Protein AF-A0A094WGH9-F1 (afdb_monomer)

Radius of gyration: 19.34 Å; Cα contacts (8 Å, |Δi|>4): 126; chains: 1; bounding box: 43×45×50 Å

Sequence (78 aa):
MNQHNKRIYVKNLLFEGWATVTYYFYGELLPYEITLDEGDEDGHKFFRVSKDDIVDMTSSSLLPEEEKIIEPEQLTLF

Structure (mmCIF, N/CA/C/O backbone):
data_AF-A0A094WGH9-F1
#
_entry.id   AF-A0A094WGH9-F1
#
loop_
_atom_site.group_PDB
_atom_site.id
_atom_site.type_symbol
_atom_site.label_atom_id
_atom_site.label_alt_id
_atom_site.label_comp_id
_atom_site.label_asym_id
_atom_site.label_entity_id
_atom_site.label_seq_id
_atom_site.pdbx_PDB_ins_code
_atom_site.Cartn_x
_atom_site.Cartn_y
_atom_site.Cartn_z
_atom_site.occupancy
_atom_site.B_iso_or_equiv
_atom_site.auth_seq_id
_atom_site.auth_comp_id
_atom_site.auth_asym_id
_atom_site.auth_atom_id
_atom_site.pdbx_PDB_model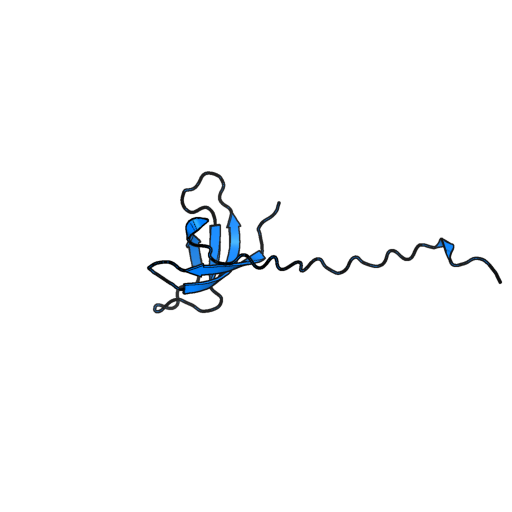_num
ATOM 1 N N . MET A 1 1 ? 1.840 -1.026 16.751 1.00 46.56 1 MET A N 1
ATOM 2 C CA . MET A 1 1 ? 2.137 -2.010 15.687 1.00 46.56 1 MET A CA 1
ATOM 3 C C . MET A 1 1 ? 2.685 -1.248 14.492 1.00 46.56 1 MET A C 1
ATOM 5 O O . MET A 1 1 ? 1.929 -0.502 13.884 1.00 46.56 1 MET A O 1
ATOM 9 N N . ASN A 1 2 ? 3.983 -1.376 14.206 1.00 49.69 2 ASN A N 1
ATOM 10 C CA . ASN A 1 2 ? 4.600 -0.803 13.006 1.00 49.69 2 ASN A CA 1
ATOM 11 C C . ASN A 1 2 ? 4.090 -1.583 11.786 1.00 49.69 2 ASN A C 1
ATOM 13 O O . ASN A 1 2 ? 4.393 -2.763 11.663 1.00 49.69 2 ASN A O 1
ATOM 17 N N . GLN A 1 3 ? 3.282 -0.954 10.927 1.00 58.91 3 GLN A N 1
ATOM 18 C CA . GLN A 1 3 ? 2.724 -1.588 9.717 1.00 58.91 3 GLN 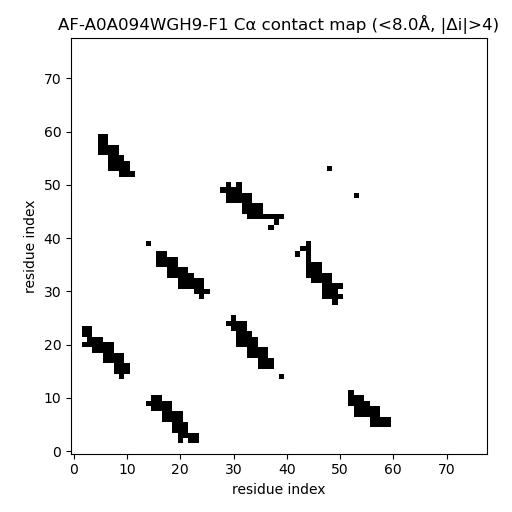A CA 1
ATOM 19 C C . GLN A 1 3 ? 3.632 -1.450 8.481 1.00 58.91 3 GLN A C 1
ATOM 21 O O . GLN A 1 3 ? 3.219 -1.771 7.371 1.00 58.91 3 GLN A O 1
ATOM 26 N N . HIS A 1 4 ? 4.861 -0.968 8.669 1.00 61.12 4 HIS A N 1
ATOM 27 C CA . HIS A 1 4 ? 5.842 -0.815 7.599 1.00 61.12 4 HIS A CA 1
ATOM 28 C C . HIS A 1 4 ? 6.273 -2.179 7.049 1.00 61.12 4 HIS A C 1
ATOM 30 O O . HIS A 1 4 ? 6.432 -3.136 7.807 1.00 61.12 4 HIS A O 1
ATOM 36 N N . ASN A 1 5 ? 6.483 -2.246 5.734 1.00 76.88 5 ASN A N 1
ATOM 37 C CA . ASN A 1 5 ? 6.914 -3.429 4.982 1.00 76.88 5 ASN A CA 1
ATOM 38 C C . ASN A 1 5 ? 5.923 -4.602 5.002 1.00 76.88 5 ASN A C 1
ATOM 40 O O . ASN A 1 5 ? 6.301 -5.751 4.771 1.00 76.88 5 ASN A O 1
ATOM 44 N N . LYS A 1 6 ? 4.640 -4.333 5.262 1.00 86.25 6 LYS A N 1
ATOM 45 C CA . LYS A 1 6 ? 3.600 -5.357 5.165 1.00 86.25 6 LYS A CA 1
ATOM 46 C C . LYS A 1 6 ? 3.189 -5.546 3.707 1.00 86.25 6 LYS A C 1
ATOM 48 O O . LYS A 1 6 ? 2.790 -4.582 3.059 1.00 86.25 6 LYS A O 1
ATOM 53 N N . ARG A 1 7 ? 3.238 -6.785 3.215 1.00 92.00 7 ARG A N 1
ATOM 54 C CA . ARG A 1 7 ? 2.721 -7.132 1.887 1.00 92.00 7 ARG A CA 1
ATOM 55 C C . ARG A 1 7 ? 1.208 -7.331 1.948 1.00 92.00 7 ARG A C 1
ATOM 57 O O . ARG A 1 7 ? 0.702 -8.013 2.837 1.00 92.00 7 ARG A O 1
ATOM 64 N N . ILE A 1 8 ? 0.495 -6.712 1.023 1.00 92.56 8 ILE A N 1
ATOM 65 C CA . ILE A 1 8 ? -0.961 -6.704 0.957 1.00 92.56 8 ILE A CA 1
ATOM 66 C C . ILE A 1 8 ? -1.420 -6.891 -0.485 1.00 92.56 8 ILE A C 1
ATOM 68 O O . ILE A 1 8 ? -0.696 -6.551 -1.420 1.00 92.56 8 ILE A O 1
ATOM 72 N N . TYR A 1 9 ? -2.625 -7.416 -0.660 1.00 93.81 9 TYR A N 1
ATOM 73 C CA . TYR A 1 9 ? -3.296 -7.443 -1.951 1.00 93.81 9 TYR A CA 1
ATOM 74 C C . TYR A 1 9 ? -4.367 -6.361 -1.978 1.00 93.81 9 TYR A C 1
ATOM 76 O O . TYR A 1 9 ? -5.216 -6.300 -1.083 1.00 93.81 9 TYR A O 1
ATOM 84 N N . VAL A 1 10 ? -4.310 -5.504 -2.992 1.00 93.50 10 VAL A N 1
ATOM 85 C CA . VAL A 1 10 ? -5.199 -4.352 -3.140 1.00 93.50 10 VAL A CA 1
ATOM 86 C C . VAL A 1 10 ? -6.004 -4.504 -4.417 1.00 93.50 10 VAL A C 1
ATOM 88 O O . VAL A 1 10 ? -5.464 -4.895 -5.452 1.00 93.50 10 VAL A O 1
ATOM 91 N N . LYS A 1 11 ? -7.294 -4.177 -4.344 1.00 94.19 11 LYS A N 1
ATOM 92 C CA . LYS A 1 11 ? -8.188 -4.171 -5.498 1.00 94.19 11 LYS A CA 1
ATOM 93 C C . LYS A 1 11 ? -9.154 -3.003 -5.398 1.00 94.19 11 LYS A C 1
ATOM 95 O O . LYS A 1 11 ? -9.996 -2.970 -4.505 1.00 94.19 11 LYS A O 1
ATOM 100 N N . ASN A 1 12 ? -9.060 -2.077 -6.343 1.00 89.94 12 ASN A N 1
ATOM 101 C CA . ASN A 1 12 ? -10.000 -0.971 -6.479 1.00 89.94 12 ASN A CA 1
ATOM 102 C C . ASN A 1 12 ? -10.363 -0.756 -7.960 1.00 89.94 12 ASN A C 1
ATOM 104 O O . ASN A 1 12 ? -10.103 -1.605 -8.809 1.00 89.94 12 ASN A O 1
ATOM 108 N N . LEU A 1 13 ? -11.024 0.362 -8.269 1.00 89.62 13 LEU A N 1
ATOM 109 C CA . LEU A 1 13 ? -11.454 0.686 -9.635 1.00 89.62 13 LEU A CA 1
ATOM 110 C C . LEU A 1 13 ? -10.312 1.133 -10.562 1.00 89.62 13 LEU A C 1
ATOM 112 O O . LEU A 1 13 ? -10.518 1.183 -11.770 1.00 89.62 13 LEU A O 1
ATOM 116 N N . LEU A 1 14 ? -9.160 1.512 -10.008 1.00 87.88 14 LEU A N 1
ATOM 117 C CA . LEU A 1 14 ? -8.027 2.083 -10.737 1.00 87.88 14 LEU A CA 1
ATOM 118 C C . LEU A 1 14 ? -6.918 1.056 -10.983 1.00 87.88 14 LEU A C 1
ATOM 120 O O . LEU A 1 14 ? -6.243 1.131 -12.00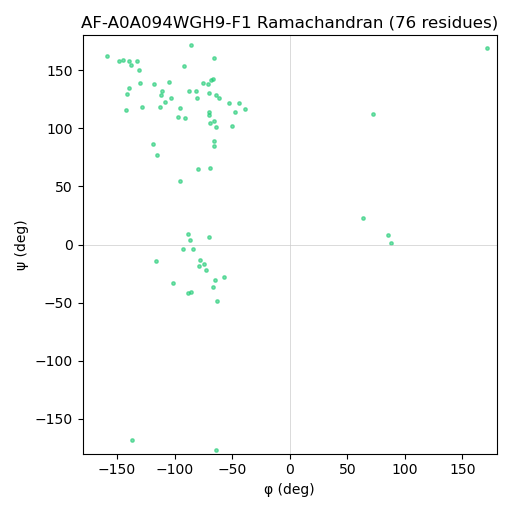1 1.00 87.88 14 LEU A O 1
ATOM 124 N N . PHE A 1 15 ? -6.717 0.116 -10.059 1.00 90.00 15 PHE A N 1
ATOM 125 C CA . PHE A 1 15 ? -5.694 -0.918 -10.161 1.00 90.00 15 PHE A CA 1
ATOM 126 C C . PHE A 1 15 ? -6.013 -2.132 -9.276 1.00 90.00 15 PHE A C 1
ATOM 128 O O . PHE A 1 15 ? -6.798 -2.076 -8.323 1.00 90.00 15 PHE A O 1
ATOM 135 N N . GLU A 1 16 ? -5.345 -3.242 -9.578 1.00 93.62 16 GLU A N 1
ATOM 136 C CA . GLU A 1 16 ? -5.407 -4.490 -8.823 1.00 93.62 16 GLU A CA 1
ATOM 137 C C . GLU A 1 16 ? -4.011 -5.113 -8.778 1.00 93.62 16 GLU A C 1
ATOM 139 O O . GLU A 1 16 ? -3.363 -5.256 -9.813 1.00 93.62 16 GLU A O 1
ATOM 144 N N . GLY A 1 17 ? -3.528 -5.478 -7.589 1.00 92.69 17 GLY A N 1
ATOM 145 C CA . GLY A 1 17 ? -2.195 -6.057 -7.475 1.00 92.69 17 GLY A CA 1
ATOM 146 C C . GLY A 1 17 ? -1.670 -6.241 -6.058 1.00 92.69 17 GLY A C 1
ATOM 147 O O . GLY A 1 17 ? -2.222 -5.747 -5.072 1.00 92.69 17 GLY A O 1
ATOM 148 N N . TRP A 1 18 ? -0.561 -6.976 -5.974 1.00 94.75 18 TRP A N 1
ATOM 149 C CA . TRP A 1 18 ? 0.235 -7.082 -4.756 1.00 94.75 18 TRP A CA 1
ATOM 150 C C . TRP A 1 18 ? 1.045 -5.810 -4.540 1.00 94.75 18 TRP A C 1
ATOM 152 O O . TRP A 1 18 ? 1.610 -5.244 -5.477 1.00 94.75 18 TRP A O 1
ATOM 162 N N . ALA A 1 19 ? 1.102 -5.382 -3.286 1.00 94.12 19 ALA A N 1
ATOM 163 C CA . ALA A 1 19 ? 1.769 -4.161 -2.891 1.00 94.12 19 ALA A CA 1
ATOM 164 C C . ALA A 1 19 ? 2.432 -4.307 -1.525 1.00 94.12 19 ALA A C 1
ATOM 166 O O . ALA A 1 19 ? 2.036 -5.132 -0.700 1.00 94.12 19 ALA A O 1
ATOM 167 N N . THR A 1 20 ? 3.408 -3.450 -1.255 1.00 94.12 20 THR A N 1
ATOM 168 C CA . THR A 1 20 ? 4.044 -3.330 0.057 1.00 94.12 20 THR A CA 1
ATOM 169 C C . THR A 1 20 ? 3.681 -1.995 0.690 1.00 94.12 20 THR A C 1
ATOM 171 O O . THR A 1 20 ? 3.860 -0.952 0.066 1.00 94.12 20 THR A O 1
ATOM 174 N N . VAL A 1 21 ? 3.195 -2.014 1.934 1.00 92.69 21 VAL A N 1
ATOM 175 C CA . VAL A 1 21 ? 2.923 -0.801 2.717 1.00 92.69 21 VAL A CA 1
ATOM 176 C C . VAL A 1 21 ? 4.246 -0.144 3.094 1.00 92.69 21 VAL A C 1
ATOM 178 O O . VAL A 1 21 ? 5.026 -0.697 3.874 1.00 92.69 21 VAL A O 1
ATOM 181 N N . THR A 1 22 ? 4.494 1.047 2.565 1.00 92.31 22 THR A N 1
ATOM 182 C CA . THR A 1 22 ? 5.698 1.836 2.851 1.00 92.31 22 THR A CA 1
ATOM 183 C C . THR A 1 22 ? 5.493 2.723 4.067 1.00 92.31 22 THR A C 1
ATOM 185 O O . THR A 1 22 ? 6.369 2.809 4.934 1.00 92.31 22 THR A O 1
ATOM 188 N N . TYR A 1 23 ? 4.317 3.340 4.181 1.00 91.25 23 TYR A N 1
ATOM 189 C CA . TYR A 1 23 ? 4.028 4.309 5.229 1.00 91.25 23 TYR A CA 1
ATOM 190 C C . TYR A 1 23 ? 2.559 4.303 5.662 1.00 91.25 23 TYR A C 1
ATOM 192 O O . TYR A 1 23 ? 1.670 3.864 4.933 1.00 91.25 23 TYR A O 1
ATOM 200 N N . TYR A 1 24 ? 2.312 4.803 6.875 1.00 90.75 24 TYR A N 1
ATOM 201 C CA . TYR A 1 24 ? 0.973 4.991 7.421 1.00 90.75 24 TYR A CA 1
ATOM 202 C C . TYR A 1 24 ? 0.793 6.421 7.935 1.00 90.75 24 TYR A C 1
ATOM 204 O O . TYR A 1 24 ? 1.464 6.840 8.879 1.00 90.75 24 TYR A O 1
ATOM 212 N N . PHE A 1 25 ? -0.150 7.151 7.346 1.00 89.50 25 PHE A N 1
ATOM 213 C CA . PHE A 1 25 ? -0.506 8.508 7.737 1.00 89.50 25 PHE A CA 1
ATOM 214 C C . PHE A 1 25 ? -1.724 8.499 8.665 1.00 89.50 25 PHE A C 1
ATOM 216 O O . PHE A 1 25 ? -2.849 8.210 8.257 1.00 89.50 25 PH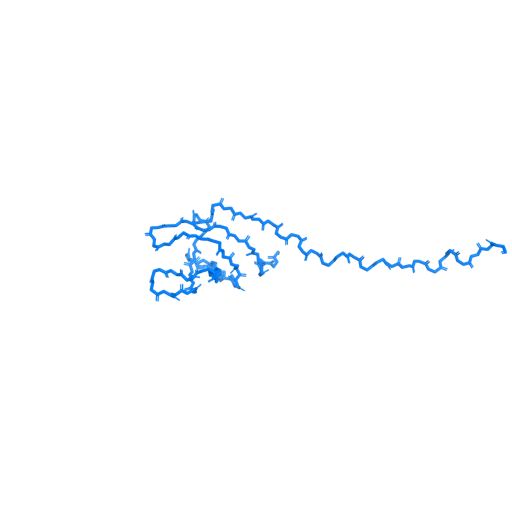E A O 1
ATOM 223 N N . TYR A 1 26 ? -1.506 8.820 9.938 1.00 88.25 26 TYR A N 1
ATOM 224 C CA . TYR A 1 26 ? -2.571 8.821 10.937 1.00 88.25 26 TYR A CA 1
ATOM 225 C C . TYR A 1 26 ? -3.568 9.972 10.715 1.00 88.25 26 TYR A C 1
ATOM 227 O O . TYR A 1 26 ? -3.165 11.127 10.616 1.00 88.25 26 TYR A O 1
ATOM 235 N N . GLY A 1 27 ? -4.869 9.660 10.711 1.00 89.38 27 GLY A N 1
ATOM 236 C CA . GLY A 1 27 ? -5.956 10.647 10.604 1.00 89.38 27 GLY A CA 1
ATOM 237 C C . GLY A 1 27 ? -6.379 11.000 9.174 1.00 89.38 27 GLY A C 1
ATOM 238 O O . GLY A 1 27 ? -7.287 11.806 8.990 1.00 89.38 27 GLY A O 1
ATOM 239 N N . GLU A 1 28 ? -5.758 10.386 8.171 1.00 90.19 28 GLU A N 1
ATOM 240 C CA . GLU A 1 28 ? -6.053 10.620 6.760 1.00 90.19 28 GLU A CA 1
ATOM 241 C C . GLU A 1 28 ? -7.115 9.651 6.217 1.00 90.19 28 GLU A C 1
ATOM 243 O O . GLU A 1 28 ? -7.230 8.517 6.680 1.00 90.19 28 GLU A O 1
ATOM 248 N N . LEU A 1 29 ? -7.851 10.071 5.179 1.00 89.50 29 LEU A N 1
ATOM 249 C CA . LEU A 1 29 ? -8.862 9.233 4.510 1.00 89.50 29 LEU A CA 1
ATOM 250 C C . LEU A 1 29 ? -8.252 8.027 3.777 1.00 89.50 29 LEU A C 1
ATOM 252 O O . LEU A 1 29 ? -8.832 6.945 3.775 1.00 89.50 29 LEU A O 1
ATOM 256 N N . LEU A 1 30 ? -7.072 8.215 3.179 1.00 91.44 30 LEU A N 1
ATOM 257 C CA . LEU A 1 30 ? -6.282 7.174 2.515 1.00 91.44 30 LEU A CA 1
ATOM 258 C C . LEU A 1 30 ? -4.967 7.004 3.285 1.00 91.44 30 LEU A C 1
ATOM 260 O O . LEU A 1 30 ? -3.941 7.587 2.907 1.00 91.44 30 LEU A O 1
ATOM 264 N N . PRO A 1 31 ? -4.996 6.324 4.441 1.00 92.75 31 PRO A N 1
ATOM 265 C CA . PRO A 1 31 ? -3.886 6.368 5.375 1.00 92.75 31 PRO A CA 1
ATOM 266 C C . PRO A 1 31 ? -2.718 5.466 4.963 1.00 92.75 31 PRO A C 1
ATOM 268 O O . PRO A 1 31 ? -1.614 5.684 5.449 1.00 92.75 31 PRO A O 1
ATOM 271 N N . TYR A 1 32 ? -2.913 4.480 4.083 1.00 92.75 32 TYR A N 1
ATOM 272 C CA . TYR A 1 32 ? -1.860 3.540 3.693 1.00 92.75 32 TYR A CA 1
ATOM 273 C C . TYR A 1 32 ? -1.166 3.996 2.418 1.00 92.75 32 TYR A C 1
ATOM 275 O O . TYR A 1 32 ? -1.797 4.055 1.367 1.00 92.75 32 TYR A O 1
ATOM 283 N N . GLU A 1 33 ? 0.130 4.279 2.495 1.00 94.75 33 GLU A N 1
ATOM 284 C CA . GLU A 1 33 ? 0.972 4.412 1.309 1.00 94.75 33 GLU A CA 1
ATOM 285 C C . GLU A 1 33 ? 1.522 3.047 0.920 1.00 94.75 33 GLU A C 1
ATOM 287 O O . GLU A 1 33 ? 2.010 2.298 1.774 1.00 94.75 33 GLU A O 1
ATOM 292 N N . ILE A 1 34 ? 1.416 2.721 -0.363 1.00 94.44 34 ILE A N 1
ATOM 293 C CA . ILE A 1 34 ? 1.792 1.422 -0.901 1.00 94.44 34 ILE A CA 1
ATOM 294 C C . ILE A 1 34 ? 2.682 1.588 -2.126 1.00 94.44 34 ILE A C 1
ATOM 296 O O . ILE A 1 34 ? 2.549 2.544 -2.891 1.00 94.44 34 ILE A O 1
ATOM 300 N N . THR A 1 35 ? 3.562 0.614 -2.327 1.00 95.69 35 THR A N 1
ATOM 301 C CA . THR A 1 35 ? 4.288 0.418 -3.583 1.00 95.69 35 THR A CA 1
ATOM 302 C C . THR A 1 35 ? 3.820 -0.881 -4.220 1.00 95.69 35 THR A C 1
ATOM 304 O O . THR A 1 35 ? 3.977 -1.935 -3.605 1.00 95.69 35 THR A O 1
ATOM 307 N N . LEU A 1 36 ? 3.232 -0.809 -5.414 1.00 94.44 36 LEU A N 1
ATOM 308 C CA . LEU A 1 36 ? 2.847 -1.984 -6.190 1.00 94.44 36 LEU A CA 1
ATOM 309 C C . LEU A 1 36 ? 4.091 -2.735 -6.682 1.00 94.44 36 LEU A C 1
ATOM 311 O O . LEU A 1 36 ? 5.080 -2.120 -7.102 1.00 94.44 36 LEU A O 1
ATOM 315 N N . ASP A 1 37 ? 4.025 -4.065 -6.665 1.00 92.69 37 ASP A N 1
ATOM 316 C CA . ASP A 1 37 ? 5.091 -4.924 -7.190 1.00 92.69 37 ASP A CA 1
ATOM 317 C C . ASP A 1 37 ? 5.246 -4.682 -8.711 1.00 92.69 37 ASP A C 1
ATOM 319 O O . ASP A 1 37 ? 6.336 -4.376 -9.222 1.00 92.69 37 ASP A O 1
ATOM 323 N N . GLU A 1 38 ? 4.116 -4.705 -9.420 1.00 91.62 38 GLU A N 1
ATOM 324 C CA . GLU A 1 38 ? 3.970 -4.358 -10.836 1.00 91.62 38 GLU A CA 1
ATOM 325 C C . GLU A 1 38 ? 3.310 -2.978 -10.958 1.00 91.62 38 GLU A C 1
ATOM 327 O O . GLU A 1 38 ? 2.436 -2.643 -10.167 1.00 91.62 38 GLU A O 1
ATOM 332 N N . GLY A 1 39 ? 3.769 -2.139 -11.893 1.00 89.88 39 GLY A N 1
ATOM 333 C CA . GLY A 1 39 ? 3.130 -0.835 -12.107 1.00 89.88 39 GLY A CA 1
ATOM 334 C C . GLY A 1 39 ? 1.709 -0.989 -12.642 1.00 89.88 39 GLY A C 1
ATOM 335 O O . GLY A 1 39 ? 1.371 -2.040 -13.184 1.00 89.88 39 GLY A O 1
ATOM 336 N N . ASP A 1 40 ? 0.900 0.058 -12.500 1.00 88.31 40 ASP A N 1
ATOM 337 C CA . ASP A 1 40 ? -0.383 0.149 -13.198 1.00 88.31 40 ASP A CA 1
ATOM 338 C C . ASP A 1 40 ? -0.189 0.215 -14.728 1.00 88.31 40 ASP A C 1
ATOM 340 O O . ASP A 1 40 ? 0.932 0.129 -15.242 1.00 88.31 40 ASP A O 1
ATOM 344 N N . GLU A 1 41 ? -1.285 0.369 -15.473 1.00 87.88 41 GLU A N 1
ATOM 345 C CA . GLU A 1 41 ? -1.252 0.446 -16.942 1.00 87.88 41 GLU A CA 1
ATOM 346 C C . GLU A 1 41 ? -0.352 1.582 -17.472 1.00 87.88 41 GLU A C 1
ATOM 348 O O . GLU A 1 41 ? 0.236 1.446 -18.547 1.00 87.88 41 GLU A O 1
ATOM 353 N N . ASP A 1 42 ? -0.180 2.656 -16.694 1.00 89.12 42 ASP A N 1
ATOM 354 C CA . ASP A 1 42 ? 0.672 3.807 -17.008 1.00 89.12 42 ASP A CA 1
ATOM 355 C C . ASP A 1 42 ? 2.102 3.670 -16.435 1.00 89.12 42 ASP A C 1
ATOM 357 O O . ASP A 1 42 ? 2.976 4.508 -16.683 1.00 89.12 42 ASP A O 1
ATOM 361 N N . GLY A 1 43 ? 2.377 2.601 -15.682 1.00 90.06 43 GLY A N 1
ATOM 362 C CA . GLY A 1 43 ? 3.658 2.316 -15.040 1.00 90.06 43 GLY A CA 1
ATOM 363 C C . GLY A 1 43 ? 3.856 2.975 -13.669 1.00 90.06 43 GLY A C 1
ATOM 364 O O . GLY A 1 43 ? 4.955 2.893 -13.108 1.00 90.06 43 GLY A O 1
ATOM 365 N N . HIS A 1 44 ? 2.832 3.605 -13.093 1.00 92.81 44 HIS A N 1
ATOM 366 C CA . HIS A 1 44 ? 2.880 4.139 -11.737 1.00 92.81 44 HIS A CA 1
ATOM 367 C C . HIS A 1 44 ? 2.880 3.009 -10.707 1.00 92.81 44 HIS A C 1
ATOM 369 O O . HIS A 1 44 ? 2.139 2.035 -10.809 1.00 92.81 44 HIS A O 1
ATOM 375 N N . LYS A 1 45 ? 3.713 3.151 -9.671 1.00 94.50 45 LYS A N 1
ATOM 376 C CA . LYS A 1 45 ? 3.838 2.152 -8.595 1.00 94.50 45 LYS A CA 1
ATOM 377 C C . LYS A 1 45 ? 3.414 2.653 -7.222 1.00 94.50 45 LYS A C 1
ATOM 379 O O . LYS A 1 45 ? 3.246 1.837 -6.327 1.00 94.50 45 LYS A O 1
ATOM 384 N N . PHE A 1 46 ? 3.259 3.959 -7.030 1.00 94.31 46 PHE A N 1
ATOM 385 C CA . PHE A 1 46 ? 3.032 4.550 -5.711 1.00 94.31 46 PHE A CA 1
ATOM 386 C C . PHE A 1 46 ? 1.599 5.045 -5.582 1.00 94.31 46 PHE A C 1
ATOM 388 O O . PHE A 1 46 ? 1.171 5.901 -6.354 1.00 94.31 46 PHE A O 1
ATOM 395 N N . PHE A 1 47 ? 0.882 4.539 -4.581 1.00 94.12 47 PHE A N 1
ATOM 396 C CA . PHE A 1 47 ? -0.517 4.890 -4.350 1.00 94.12 47 PHE A CA 1
ATOM 397 C C . PHE A 1 47 ? -0.814 5.066 -2.865 1.00 94.12 47 PHE A C 1
ATOM 399 O O . PHE A 1 47 ? -0.117 4.532 -2.001 1.00 94.12 47 PHE A O 1
ATOM 406 N N . ARG A 1 48 ? -1.889 5.803 -2.574 1.00 94.44 48 ARG A N 1
ATOM 407 C CA . ARG A 1 48 ? -2.495 5.864 -1.242 1.00 94.44 48 ARG A CA 1
ATOM 408 C C . ARG A 1 48 ? -3.846 5.172 -1.274 1.00 94.44 48 ARG A C 1
ATOM 410 O O . ARG A 1 48 ? -4.643 5.442 -2.168 1.00 94.44 48 ARG A O 1
ATOM 417 N N . VAL A 1 49 ? -4.098 4.305 -0.301 1.00 94.00 49 VAL A N 1
ATOM 418 C CA . VAL A 1 49 ? -5.312 3.483 -0.240 1.00 94.00 49 VAL A CA 1
ATOM 419 C C . VAL A 1 49 ? -5.954 3.514 1.139 1.00 94.00 49 VAL A C 1
ATOM 421 O O . VAL A 1 49 ? -5.318 3.833 2.152 1.00 94.00 49 VAL A O 1
ATOM 424 N N . SER A 1 50 ? -7.245 3.204 1.165 1.00 93.56 50 SER A N 1
ATOM 425 C CA . SER A 1 50 ? -8.001 2.978 2.388 1.00 93.56 50 SER A CA 1
ATOM 426 C C . SER A 1 50 ? -7.863 1.525 2.841 1.00 93.56 50 SER A C 1
ATOM 428 O O . SER A 1 50 ? -7.324 0.677 2.132 1.00 93.56 50 SER A O 1
ATOM 430 N N . LYS A 1 51 ? -8.364 1.216 4.039 1.00 90.50 51 LYS A N 1
ATOM 431 C CA . LYS A 1 51 ? -8.451 -0.175 4.498 1.00 90.50 51 LYS A CA 1
ATOM 432 C C . LYS A 1 51 ? -9.413 -1.003 3.636 1.00 90.50 51 LYS A C 1
ATOM 434 O O . LYS A 1 51 ? -9.200 -2.201 3.500 1.00 90.50 51 LYS A O 1
ATOM 439 N N . ASP A 1 52 ? -10.443 -0.370 3.081 1.00 92.50 52 ASP A N 1
ATOM 440 C CA . ASP A 1 52 ? -11.507 -1.043 2.331 1.00 92.50 52 ASP A CA 1
ATOM 441 C C . ASP A 1 52 ? -11.029 -1.531 0.954 1.00 92.50 52 ASP A C 1
ATOM 443 O O . ASP A 1 52 ? -11.588 -2.476 0.408 1.00 92.50 52 ASP A O 1
ATOM 447 N N . ASP A 1 53 ? -9.949 -0.942 0.433 1.00 92.75 53 ASP A N 1
ATOM 448 C CA . ASP A 1 53 ? -9.292 -1.379 -0.805 1.00 92.75 53 ASP A CA 1
ATOM 449 C C . ASP A 1 53 ? -8.406 -2.626 -0.599 1.00 92.75 53 ASP A C 1
ATOM 451 O O . ASP A 1 53 ? -7.957 -3.249 -1.565 1.00 92.75 53 ASP A O 1
ATOM 455 N N . ILE A 1 54 ? -8.110 -2.982 0.658 1.00 93.06 54 ILE A N 1
ATOM 456 C CA . ILE A 1 54 ? -7.202 -4.076 1.013 1.00 93.06 54 ILE A CA 1
ATOM 457 C C . ILE A 1 54 ? -8.002 -5.369 1.153 1.00 93.06 54 ILE A C 1
ATOM 459 O O . ILE A 1 54 ? -8.727 -5.573 2.126 1.00 93.06 54 ILE A O 1
ATOM 463 N N . VAL A 1 55 ? -7.819 -6.269 0.191 1.00 92.31 55 VAL A N 1
ATOM 464 C CA . VAL A 1 55 ? -8.529 -7.552 0.121 1.00 92.31 55 VAL A CA 1
ATOM 465 C C . VAL A 1 55 ? -7.824 -8.624 0.945 1.00 92.31 55 VAL A C 1
ATOM 467 O O . VAL A 1 55 ? -8.479 -9.398 1.640 1.00 92.31 55 VAL A O 1
ATOM 470 N N . ASP A 1 56 ? -6.490 -8.661 0.889 1.00 88.38 56 ASP A N 1
ATOM 471 C CA . ASP A 1 56 ? -5.680 -9.599 1.666 1.00 88.38 56 ASP A CA 1
ATOM 472 C C . ASP A 1 56 ? -4.559 -8.857 2.392 1.00 88.38 56 ASP A C 1
ATOM 474 O O . ASP A 1 56 ? -3.895 -7.964 1.860 1.00 88.38 56 ASP A O 1
ATOM 478 N N . MET A 1 57 ? -4.345 -9.261 3.634 1.00 80.12 57 MET A N 1
ATOM 479 C CA . MET A 1 57 ? -3.213 -8.868 4.439 1.00 80.12 57 MET A CA 1
ATOM 480 C C . MET A 1 57 ? -2.420 -10.117 4.791 1.00 80.12 57 MET A C 1
ATOM 482 O O . MET A 1 57 ? -2.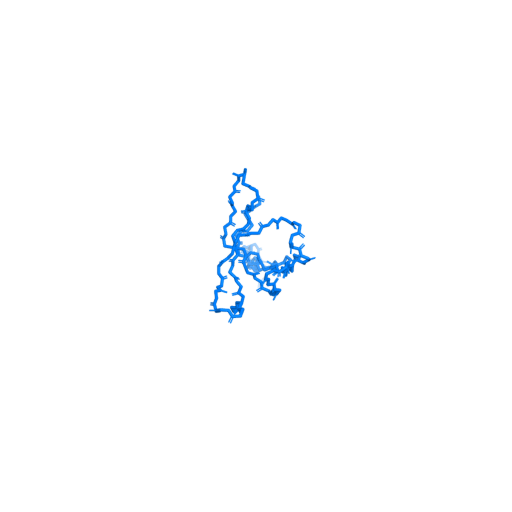569 -10.661 5.888 1.00 80.12 57 MET A O 1
ATOM 486 N N . THR A 1 58 ? -1.507 -10.521 3.912 1.00 71.56 58 THR A N 1
ATOM 487 C CA . THR A 1 58 ? -0.524 -11.532 4.280 1.00 71.56 58 THR A CA 1
ATOM 488 C C . THR A 1 58 ? 0.365 -10.926 5.362 1.00 71.56 58 THR A C 1
ATOM 490 O O . THR A 1 58 ? 1.175 -10.030 5.120 1.00 71.56 58 THR A O 1
ATOM 493 N N . SER A 1 59 ? 0.192 -11.365 6.608 1.00 55.66 59 SER A N 1
ATOM 494 C CA . SER A 1 59 ? 1.158 -11.083 7.660 1.00 55.66 59 SER A CA 1
ATOM 495 C C . SER A 1 59 ? 2.438 -11.814 7.285 1.00 55.66 59 SER A C 1
ATOM 497 O O . SER A 1 59 ? 2.622 -12.974 7.639 1.00 55.66 59 SER A O 1
ATOM 499 N N . SER A 1 60 ? 3.301 -11.151 6.521 1.00 48.16 60 SER A N 1
ATOM 500 C CA . SER A 1 60 ? 4.674 -11.588 6.352 1.00 48.16 60 SER A CA 1
ATOM 501 C C . SER A 1 60 ? 5.334 -11.452 7.719 1.00 48.16 60 SER A C 1
ATOM 503 O O . SER A 1 60 ? 5.912 -10.419 8.048 1.00 48.16 60 SER A O 1
ATOM 505 N N . SER A 1 61 ? 5.185 -12.473 8.562 1.00 42.03 61 SER A N 1
ATOM 506 C CA . SER A 1 61 ? 6.025 -12.692 9.728 1.00 42.03 61 SER A CA 1
ATOM 507 C C . SER A 1 61 ? 7.411 -13.080 9.221 1.00 42.03 61 SER A C 1
ATOM 509 O O . SER A 1 61 ? 7.863 -14.201 9.406 1.00 42.03 61 SER A O 1
ATOM 511 N N . LEU A 1 62 ? 8.091 -12.146 8.558 1.00 43.72 62 LEU A N 1
ATOM 512 C CA . LEU A 1 62 ? 9.544 -12.126 8.540 1.00 43.72 62 LEU A CA 1
ATOM 513 C C . LEU A 1 62 ? 9.961 -11.508 9.872 1.00 43.72 62 LEU A C 1
ATOM 515 O O . LEU A 1 62 ? 10.489 -10.401 9.933 1.00 43.72 62 LEU A O 1
ATOM 519 N N . LEU A 1 63 ? 9.645 -12.207 10.964 1.00 41.06 63 LEU A N 1
ATOM 520 C CA . LEU A 1 63 ? 10.513 -12.092 12.117 1.00 41.06 63 LEU A CA 1
ATOM 521 C C . LEU A 1 63 ? 11.847 -12.675 11.632 1.00 41.06 63 LEU A C 1
ATOM 523 O O . LEU A 1 63 ? 11.829 -13.760 11.044 1.00 41.06 63 LEU A O 1
ATOM 527 N N . PRO A 1 64 ? 12.989 -11.987 11.791 1.00 43.12 64 PRO A N 1
ATOM 528 C CA . PRO A 1 64 ? 14.231 -12.734 11.840 1.00 43.12 64 PRO A CA 1
ATOM 529 C C . PRO A 1 64 ? 14.016 -13.807 12.910 1.00 43.12 64 PRO A C 1
ATOM 531 O O . PRO A 1 64 ? 13.622 -13.471 14.028 1.00 43.12 64 PRO A O 1
ATOM 534 N N . GLU A 1 65 ? 14.152 -15.078 12.520 1.00 53.91 65 GLU A N 1
ATOM 535 C CA . GLU A 1 65 ? 14.252 -16.203 13.448 1.00 53.91 65 GLU A CA 1
ATOM 536 C C . GLU A 1 65 ? 15.117 -15.724 14.611 1.00 53.91 65 GLU A C 1
ATOM 538 O O . GLU A 1 65 ? 16.251 -15.290 14.387 1.00 53.91 65 GLU A O 1
ATOM 543 N N . GLU A 1 66 ? 14.531 -15.682 15.808 1.00 48.47 66 GLU A N 1
ATOM 544 C CA . GLU A 1 66 ? 15.210 -15.248 17.018 1.00 48.47 66 GLU A CA 1
ATOM 545 C C . GLU A 1 66 ? 16.593 -15.902 17.041 1.00 48.47 66 GLU A C 1
ATOM 547 O O . GLU A 1 66 ? 16.714 -17.129 16.953 1.00 48.47 66 GLU A O 1
ATOM 552 N N . GLU A 1 67 ? 17.649 -15.081 17.089 1.00 49.69 67 GLU A N 1
ATOM 553 C CA . GLU A 1 67 ? 18.983 -15.565 17.409 1.00 49.69 67 GLU A CA 1
ATOM 554 C C . GLU A 1 67 ? 18.836 -16.451 18.643 1.00 49.69 67 GLU A C 1
ATOM 556 O O . GLU A 1 67 ? 18.450 -15.975 19.711 1.00 49.69 67 GLU A O 1
ATOM 561 N N . LYS A 1 68 ? 19.100 -17.753 18.482 1.00 46.97 68 LYS A N 1
ATOM 562 C CA . LYS A 1 68 ? 19.250 -18.681 19.598 1.00 46.97 68 LYS A CA 1
ATOM 563 C C . LYS A 1 68 ? 20.235 -18.050 20.572 1.00 46.97 68 LYS A C 1
ATOM 565 O O . LYS A 1 68 ? 21.444 -18.098 20.349 1.00 46.97 68 LYS A O 1
ATOM 570 N N . ILE A 1 69 ? 19.719 -17.483 21.655 1.00 53.38 69 ILE A N 1
ATOM 571 C CA . ILE A 1 69 ? 20.511 -17.158 22.828 1.00 53.38 69 ILE A CA 1
ATOM 572 C C . ILE A 1 69 ? 20.978 -18.514 23.347 1.00 53.38 69 ILE A C 1
ATOM 574 O O . ILE A 1 69 ? 20.207 -19.288 23.909 1.00 53.38 69 ILE A O 1
ATOM 578 N N . ILE A 1 70 ? 22.230 -18.856 23.053 1.00 59.19 70 ILE A N 1
ATOM 579 C CA . ILE A 1 70 ? 22.883 -20.010 23.652 1.00 59.19 70 ILE A CA 1
ATOM 580 C C . ILE A 1 70 ? 23.086 -19.630 25.117 1.00 59.19 70 ILE A C 1
ATOM 582 O O . ILE A 1 70 ? 23.943 -18.806 25.434 1.00 59.19 70 ILE A O 1
ATOM 586 N N . GLU A 1 71 ? 22.268 -20.187 26.004 1.00 56.25 71 GLU A N 1
ATOM 587 C CA . GLU A 1 71 ? 22.498 -20.085 27.440 1.00 56.25 71 GLU A CA 1
ATOM 588 C C . GLU A 1 71 ? 23.852 -20.751 27.764 1.00 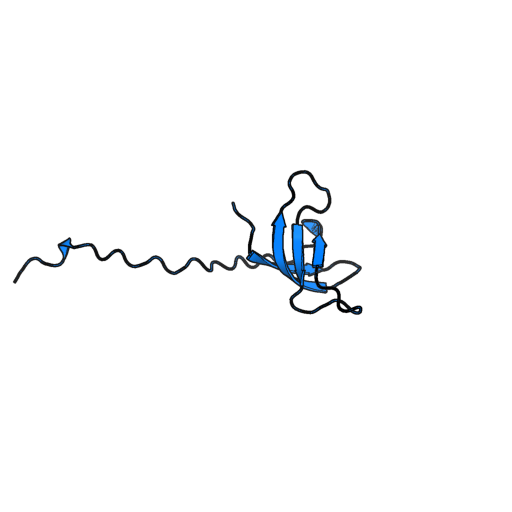56.25 71 GLU A C 1
ATOM 590 O O . GLU A 1 71 ? 24.065 -21.914 27.402 1.00 56.25 71 GLU A O 1
ATOM 595 N N . PRO A 1 72 ? 24.795 -20.063 28.436 1.00 55.47 72 PRO A N 1
ATOM 596 C CA . PRO A 1 72 ? 26.107 -20.629 28.764 1.00 55.47 72 PRO A CA 1
ATOM 597 C C . PRO A 1 72 ? 26.064 -21.738 29.837 1.00 55.47 72 PRO A C 1
ATOM 599 O O . PRO A 1 72 ? 27.111 -22.226 30.254 1.00 55.47 72 PRO A O 1
ATOM 602 N N . GLU A 1 73 ? 24.884 -22.182 30.276 1.00 56.16 73 GLU A N 1
ATOM 603 C CA . GLU A 1 73 ? 24.733 -23.135 31.384 1.00 56.16 73 GLU A CA 1
ATOM 604 C C . GLU A 1 73 ? 24.882 -24.615 30.975 1.00 56.16 73 GLU A C 1
ATOM 606 O O . GLU A 1 73 ? 24.926 -25.497 31.829 1.00 56.16 73 GLU A O 1
ATOM 611 N N . GLN A 1 74 ? 25.048 -24.917 29.682 1.00 53.09 74 GLN A N 1
ATOM 612 C CA . GLN A 1 74 ? 25.285 -26.287 29.189 1.00 53.09 74 GLN A CA 1
ATOM 613 C C . GLN A 1 74 ? 26.773 -26.704 29.183 1.00 53.09 74 GLN A C 1
ATOM 615 O O . GLN A 1 74 ? 27.097 -27.812 28.764 1.00 53.09 74 GLN A O 1
ATOM 620 N N . LEU A 1 75 ? 27.693 -25.862 29.672 1.00 54.72 75 LEU A N 1
ATOM 621 C CA . LEU A 1 75 ? 29.097 -26.233 29.908 1.00 54.72 75 LEU A CA 1
ATOM 622 C C . LEU A 1 75 ? 29.322 -26.664 31.366 1.00 54.72 75 LEU A C 1
ATOM 624 O O . LEU A 1 75 ? 30.195 -26.139 32.050 1.00 54.72 75 LEU A O 1
ATOM 628 N N . THR A 1 76 ? 28.550 -27.633 31.861 1.00 52.91 76 THR A N 1
ATOM 629 C CA . THR A 1 76 ? 28.944 -28.390 33.060 1.00 52.91 76 THR A CA 1
ATOM 630 C C . THR A 1 76 ? 28.618 -29.881 32.929 1.00 52.91 76 THR A C 1
ATOM 632 O O . THR A 1 76 ? 27.510 -30.242 32.545 1.00 52.91 76 THR A O 1
ATOM 635 N N . LEU A 1 77 ? 29.612 -30.700 33.320 1.00 49.00 77 LEU A N 1
ATOM 636 C CA . LEU A 1 77 ? 29.666 -32.173 33.445 1.00 49.00 77 LEU A CA 1
ATOM 637 C C . LEU A 1 77 ? 29.699 -32.949 32.103 1.00 49.00 77 LEU A C 1
ATOM 639 O O . LEU A 1 77 ? 28.712 -32.964 31.382 1.00 49.00 77 LEU A O 1
ATOM 643 N N . PHE A 1 78 ? 30.770 -33.645 31.691 1.00 48.75 78 PHE A N 1
ATOM 644 C CA . PHE A 1 78 ? 31.854 -34.354 32.397 1.00 48.75 78 PHE A CA 1
ATOM 645 C C . PHE A 1 78 ? 33.169 -34.329 31.607 1.00 48.75 78 PHE A C 1
ATOM 647 O O . PHE A 1 78 ? 33.101 -34.366 30.358 1.00 48.75 78 PHE A O 1
#

pLDDT: mean 78.75, std 18.98, range [41.06, 95.69]

Foldseek 3Di:
DPQFQWWFWFDDPQDTAIWGFHAAQPP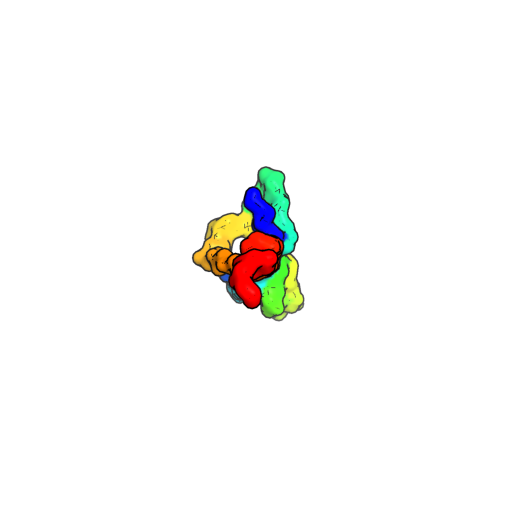DQQGTWIFGPAAGPVGHGIDGHHPVRTPDGDPPPPPPPPDPPPDPVVPDDD

Solvent-accessible surface area (backbone atoms only — not comparable to full-atom values): 4905 Å² total; per-residue (Å²): 132,88,65,59,75,36,41,30,33,36,52,59,98,88,49,73,46,50,26,32,24,66,44,77,48,86,94,50,86,49,24,37,30,32,38,36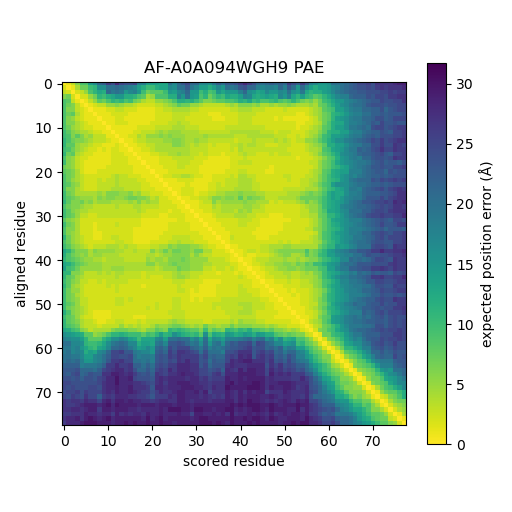,78,62,48,45,98,87,56,57,37,77,49,67,38,42,75,87,34,49,78,42,74,55,79,72,77,77,60,75,75,74,76,79,76,77,70,80,78,79,82,65,90,133

Secondary structure (DSSP, 8-state):
---TTEEEEEE-SS-EEEEEEEEE-TT-SS-EEEEESS--TT---EEEE-STTEEE---------------GGG----

Organ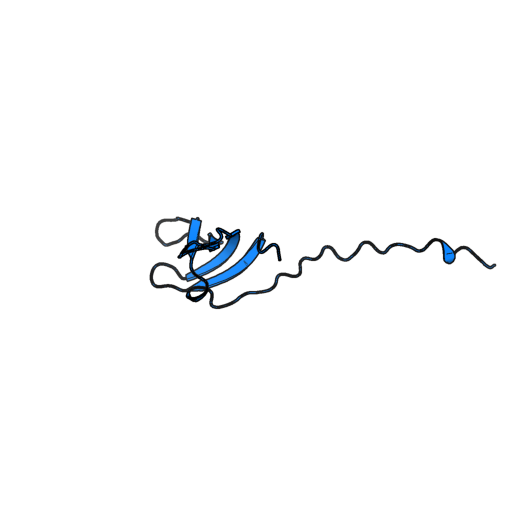ism: NCBI:txid1218173

Nearest PDB structures (foldseek):
  7xqp-assembly1_E  TM=8.001E-01  e=2.146E-02  Physcomitrium patens
  8bcw-assembly1_E  TM=7.679E-01  e=2.017E-02  Avena sativa
  4xk8-assembly1_E  TM=7.664E-01  e=2.146E-02  Pisum sativum
  7s3d-assembly1_E  TM=6.982E-01  e=1.574E-02  Synechococcus sp. PCC 7335
  8jw0-assembly1_e  TM=7.232E-01  e=5.796E-02  Amphidinium carterae

Mean predicted aligned error: 11.4 Å